Protein AF-A0A3S2VYV9-F1 (afdb_monomer_lite)

pLDDT: mean 83.09, std 16.31, range [38.12, 97.19]

Organism: NCBI:txid2494256

Foldseek 3Di:
DDDQDPPADWDAQPQQRDIDRDPPNHHPVQVVQPVVFDFDQAPPPRDRGGADPPRRHGPVVVVVVVVVCVVVVPPPPPDPDDD

Sequence (83 aa):
MGKISENKSAASCSGCFAWGQLPGRFCRGCYTYGQQHAVGECVGCRRQVPVDDKHGYCRLCRVQATWAIKASGKASVIDPGSG

Secondary structure (DSSP, 8-state):
-PPPPTTPPPEE-TTT--EE--SSSS-HHHHHHHHHS-EEE-TTT--EEEB-TTT--BHHHHHHHHHHHHHTT----------

Radius of gyration: 16.69 Å; chains: 1; bounding box: 39×40×43 Å

Structure (mmCIF, N/CA/C/O backbone):
data_AF-A0A3S2VYV9-F1
#
_entry.id   AF-A0A3S2VYV9-F1
#
loop_
_atom_site.group_PDB
_atom_site.id
_atom_site.type_symbol
_atom_site.label_atom_id
_atom_site.label_alt_id
_atom_site.label_comp_id
_atom_site.label_asym_id
_atom_site.label_entity_id
_atom_site.label_seq_id
_atom_site.pdbx_PDB_ins_code
_atom_site.Cartn_x
_atom_site.Cartn_y
_atom_site.Cartn_z
_atom_site.occupancy
_atom_site.B_iso_or_equiv
_atom_site.auth_seq_id
_atom_site.auth_comp_id
_atom_site.auth_asym_id
_atom_site.auth_atom_id
_atom_site.pdbx_PDB_model_num
ATOM 1 N N . MET A 1 1 ? -11.712 9.080 9.296 1.00 59.66 1 MET A N 1
ATOM 2 C CA . MET A 1 1 ? -11.128 8.037 10.174 1.00 59.66 1 MET A CA 1
ATOM 3 C C . MET A 1 1 ? -11.580 8.313 11.598 1.00 59.66 1 MET A C 1
ATOM 5 O O . MET A 1 1 ? -11.346 9.424 12.058 1.00 59.66 1 MET A O 1
ATOM 9 N N . GLY A 1 2 ? -12.246 7.365 12.259 1.00 65.44 2 GLY A N 1
ATOM 10 C CA . GLY A 1 2 ? -12.673 7.528 13.655 1.00 65.44 2 GLY A CA 1
ATOM 11 C C . GLY A 1 2 ? -11.498 7.502 14.640 1.00 65.44 2 GLY A C 1
ATOM 12 O O . GLY A 1 2 ? -10.419 7.003 14.309 1.00 65.44 2 GLY A O 1
ATOM 13 N N . LYS A 1 3 ? -11.706 8.049 15.845 1.00 72.81 3 LYS A N 1
ATOM 14 C CA . LYS A 1 3 ? -10.766 7.914 16.969 1.00 72.81 3 LYS A CA 1
ATOM 15 C C . LYS A 1 3 ? -10.671 6.439 17.384 1.00 72.81 3 LYS A C 1
ATOM 17 O O . LYS A 1 3 ? -11.663 5.716 17.338 1.00 72.81 3 LYS A O 1
ATOM 22 N N . ILE A 1 4 ? -9.476 5.997 17.767 1.00 76.50 4 ILE A N 1
ATOM 23 C CA . ILE A 1 4 ? -9.256 4.652 18.307 1.00 76.50 4 ILE A CA 1
ATOM 24 C C . ILE A 1 4 ? -9.777 4.655 19.748 1.00 76.50 4 ILE A C 1
ATOM 26 O O . ILE A 1 4 ? -9.403 5.529 20.523 1.00 76.50 4 ILE A O 1
ATOM 30 N N . SER A 1 5 ? -10.672 3.724 20.083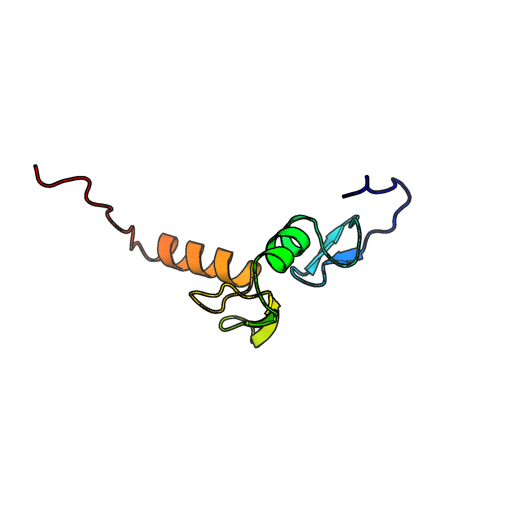 1.00 76.88 5 SER A N 1
ATOM 31 C CA . SER A 1 5 ? -11.163 3.568 21.457 1.00 76.88 5 SER A CA 1
ATOM 32 C C . SER A 1 5 ? -10.028 3.121 22.376 1.00 76.88 5 SER A C 1
ATOM 34 O O . SER A 1 5 ? -9.266 2.226 22.012 1.00 76.88 5 SER A O 1
ATOM 36 N N . GLU A 1 6 ? -9.959 3.703 23.571 1.00 77.62 6 GLU A N 1
ATOM 37 C CA . GLU A 1 6 ? -8.938 3.400 24.580 1.00 77.62 6 GLU A CA 1
ATOM 38 C C . GLU A 1 6 ? -8.958 1.919 25.003 1.00 77.62 6 GLU A C 1
ATOM 40 O O . GLU A 1 6 ? -7.909 1.316 25.202 1.00 77.62 6 GLU A O 1
ATOM 45 N N . ASN A 1 7 ? -10.138 1.285 24.978 1.00 82.12 7 ASN A N 1
ATOM 46 C CA . ASN A 1 7 ? -10.332 -0.134 25.300 1.00 82.12 7 ASN A CA 1
ATOM 47 C C . ASN A 1 7 ? -10.090 -1.087 24.120 1.00 82.12 7 ASN A C 1
ATOM 49 O O . ASN A 1 7 ? -10.326 -2.292 24.227 1.00 82.12 7 ASN A 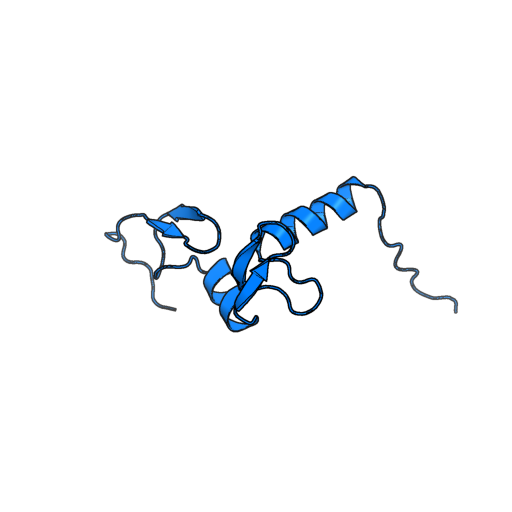O 1
ATOM 53 N N . LYS A 1 8 ? -9.665 -0.584 22.957 1.00 83.44 8 LYS A N 1
ATOM 54 C CA . LYS A 1 8 ? -9.462 -1.443 21.793 1.00 83.44 8 LYS A CA 1
ATOM 55 C C . LYS A 1 8 ? -8.229 -2.316 21.996 1.00 83.44 8 LYS A C 1
ATOM 57 O O . LYS A 1 8 ? -7.124 -1.802 22.147 1.00 83.44 8 LYS A O 1
ATOM 62 N N . SER A 1 9 ? -8.392 -3.633 21.912 1.00 86.88 9 SER A N 1
ATOM 63 C CA . SER A 1 9 ? -7.255 -4.552 21.958 1.00 86.88 9 SER A CA 1
ATOM 64 C C . SER A 1 9 ? -6.266 -4.257 20.830 1.00 86.88 9 SER A C 1
ATOM 66 O O . SER A 1 9 ? -6.645 -3.941 19.691 1.00 86.88 9 SER A O 1
ATOM 68 N N . ALA A 1 10 ? -4.984 -4.364 21.160 1.00 89.62 10 ALA A N 1
ATOM 69 C CA . ALA A 1 10 ? -3.926 -4.263 20.178 1.00 89.62 10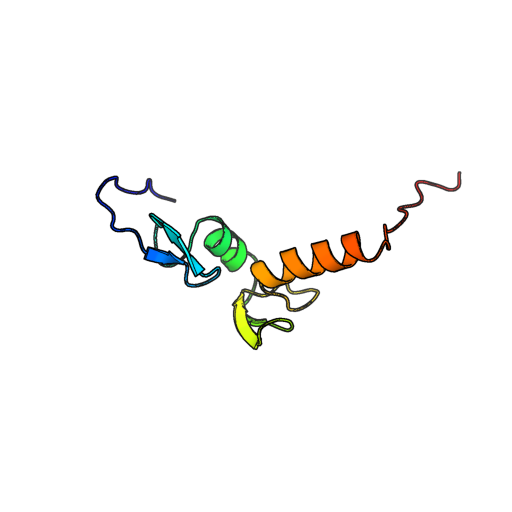 ALA A CA 1
ATOM 70 C C . ALA A 1 10 ? -3.980 -5.451 19.206 1.00 89.62 10 ALA A C 1
ATOM 72 O O . ALA A 1 10 ? -4.331 -6.572 19.572 1.00 89.62 10 ALA A O 1
ATOM 73 N N . ALA A 1 11 ? -3.645 -5.185 17.950 1.00 92.44 11 ALA A N 1
ATOM 74 C CA . ALA A 1 11 ? -3.624 -6.167 16.880 1.00 92.44 11 ALA A CA 1
ATOM 75 C C . ALA A 1 11 ? -2.459 -5.877 15.929 1.00 92.44 11 ALA A C 1
ATOM 77 O O . ALA A 1 11 ? -1.938 -4.760 15.877 1.00 92.44 11 ALA A O 1
ATOM 78 N N . SER A 1 12 ? -2.073 -6.879 15.145 1.00 95.50 12 SER A N 1
ATOM 79 C CA . SER A 1 12 ? -1.062 -6.719 14.100 1.00 95.50 12 SER A CA 1
ATOM 80 C C . SER A 1 12 ? -1.689 -6.182 12.815 1.00 95.50 12 SER A C 1
ATOM 82 O O . SER A 1 12 ? -2.708 -6.681 12.340 1.00 95.50 12 SER A O 1
ATOM 84 N N . CYS A 1 13 ? -1.067 -5.163 12.224 1.00 95.06 13 CYS A N 1
ATOM 85 C CA . CYS A 1 13 ? -1.489 -4.597 10.946 1.00 95.06 13 CYS A CA 1
ATOM 86 C C . CYS A 1 13 ? -1.263 -5.611 9.820 1.00 95.06 13 CYS A C 1
ATOM 88 O O . CYS A 1 13 ? -0.131 -6.034 9.601 1.00 95.06 13 CYS A O 1
ATOM 90 N N . SER A 1 14 ? -2.290 -5.933 9.030 1.00 92.38 14 SER A N 1
ATOM 91 C CA . SER A 1 14 ? -2.159 -6.931 7.953 1.00 92.38 14 SER A CA 1
ATOM 92 C C . SER A 1 14 ? -1.200 -6.511 6.826 1.00 92.38 14 SER A C 1
ATOM 94 O O . SER A 1 14 ? -0.688 -7.355 6.099 1.00 92.38 14 SER A O 1
ATOM 96 N N . GLY A 1 15 ? -0.936 -5.208 6.668 1.00 91.62 15 GLY A N 1
ATOM 97 C CA . GLY A 1 15 ? -0.031 -4.697 5.632 1.00 91.62 15 GLY A CA 1
ATOM 98 C C . GLY A 1 15 ? 1.438 -4.697 6.063 1.00 91.62 15 GLY A C 1
ATOM 99 O O . GLY A 1 15 ? 2.303 -5.239 5.367 1.00 91.62 15 GLY A O 1
ATOM 100 N N . CYS A 1 16 ? 1.724 -4.075 7.212 1.00 93.06 16 CYS A N 1
ATOM 101 C CA . CYS A 1 16 ? 3.092 -3.849 7.684 1.00 93.06 16 CYS A CA 1
ATOM 102 C C . CYS A 1 16 ? 3.513 -4.688 8.895 1.00 93.06 16 CYS A C 1
ATOM 104 O O . CYS A 1 16 ? 4.634 -4.518 9.355 1.00 93.06 16 CYS A O 1
ATOM 106 N N . PHE A 1 17 ? 2.626 -5.523 9.438 1.00 93.00 17 PHE A N 1
ATOM 107 C CA . PHE A 1 17 ? 2.845 -6.370 10.620 1.00 93.00 17 PHE A CA 1
ATOM 108 C C . PHE A 1 17 ? 3.231 -5.645 11.917 1.00 93.00 17 PHE A C 1
ATOM 110 O O . PHE A 1 17 ? 3.507 -6.290 12.921 1.00 93.00 17 PHE A O 1
ATOM 117 N N . ALA A 1 18 ? 3.182 -4.311 11.937 1.00 92.06 18 ALA A N 1
ATOM 118 C CA . ALA A 1 18 ? 3.335 -3.543 13.165 1.00 92.06 18 ALA A CA 1
ATOM 119 C C . ALA A 1 18 ? 2.167 -3.833 14.117 1.00 92.06 18 ALA A C 1
ATOM 121 O O . ALA A 1 18 ? 1.015 -3.909 13.679 1.00 92.06 18 ALA A O 1
ATOM 122 N N . TRP A 1 19 ? 2.473 -3.964 15.403 1.00 93.56 19 TRP A N 1
ATOM 123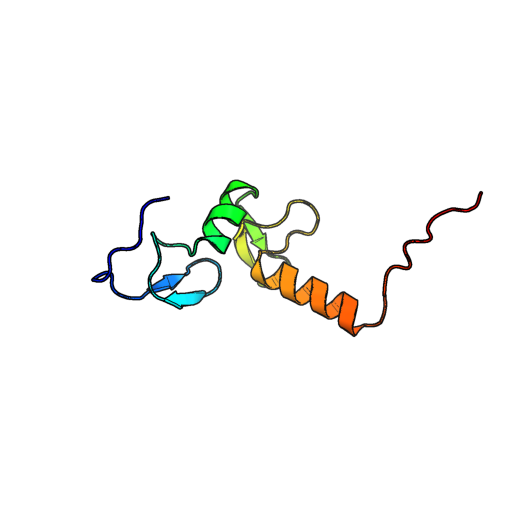 C CA . TRP A 1 19 ? 1.505 -4.229 16.460 1.00 93.56 19 TRP A CA 1
ATOM 124 C C . TRP A 1 19 ? 1.089 -2.932 17.160 1.00 93.56 19 TRP A C 1
ATOM 126 O O . TRP A 1 19 ? 1.913 -2.043 17.372 1.00 93.56 19 TRP A O 1
ATOM 136 N N . GLY A 1 20 ? -0.190 -2.809 17.505 1.00 91.81 20 GLY A N 1
ATOM 137 C CA . GLY A 1 20 ? -0.705 -1.687 18.289 1.00 91.81 20 GLY A CA 1
ATOM 138 C C . GLY A 1 20 ? -2.222 -1.570 18.214 1.00 91.81 20 GLY A C 1
ATOM 139 O O . GLY A 1 20 ? -2.900 -2.410 17.619 1.00 91.81 20 GLY A O 1
ATOM 140 N N . GLN A 1 21 ? -2.787 -0.516 18.799 1.00 91.88 21 GLN A N 1
ATOM 141 C CA . GLN A 1 21 ? -4.211 -0.238 18.631 1.00 91.88 21 GLN A CA 1
ATOM 142 C C . GLN A 1 21 ? -4.457 0.323 17.223 1.00 91.88 21 GLN A C 1
ATOM 144 O O . GLN A 1 21 ? -3.978 1.393 16.855 1.00 91.88 21 GLN A O 1
ATOM 149 N N . LEU A 1 22 ? -5.182 -0.431 16.398 1.00 89.44 22 LEU A N 1
ATOM 150 C CA . LEU A 1 22 ? -5.455 -0.070 15.003 1.00 89.44 22 LEU A CA 1
ATOM 151 C C . LEU A 1 22 ? -6.887 0.448 14.842 1.00 89.44 22 LEU A C 1
ATOM 153 O O . LEU A 1 22 ? -7.776 -0.080 15.498 1.00 89.44 22 LEU A O 1
ATOM 157 N N . PRO A 1 23 ? -7.186 1.379 13.925 1.00 85.44 23 PRO A N 1
ATOM 158 C CA . PRO A 1 23 ? -8.570 1.768 13.634 1.00 85.44 23 PRO A CA 1
ATOM 159 C C . PRO A 1 23 ? -9.369 0.668 12.901 1.00 85.44 23 PRO A C 1
ATOM 161 O O . PRO A 1 23 ? -10.586 0.754 12.804 1.00 85.44 23 PRO A O 1
ATOM 164 N N . GLY A 1 24 ? -8.698 -0.372 12.393 1.00 87.88 24 GLY A N 1
ATOM 165 C CA . GLY A 1 24 ? -9.278 -1.512 11.677 1.00 87.88 24 GLY A CA 1
ATOM 166 C C . GLY A 1 24 ? -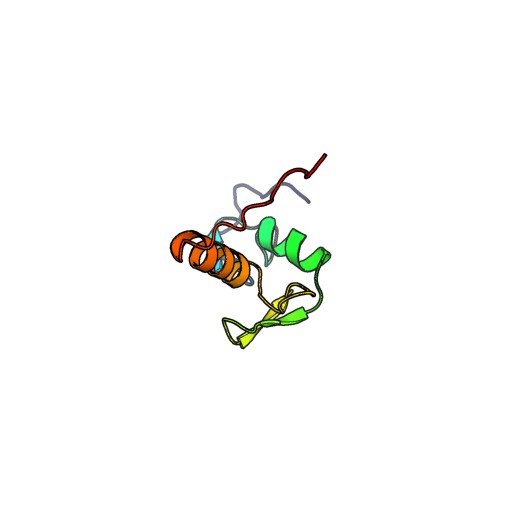8.221 -2.598 11.448 1.00 87.88 24 GLY A C 1
ATOM 167 O O . GLY A 1 24 ? -7.321 -2.750 12.269 1.00 87.88 24 GLY A O 1
ATOM 168 N N . ARG A 1 25 ? -8.283 -3.324 10.320 1.00 90.12 25 ARG A N 1
ATOM 169 C CA . ARG A 1 25 ? -7.260 -4.333 9.941 1.00 90.12 25 ARG A CA 1
ATOM 170 C C . ARG A 1 25 ? -5.900 -3.726 9.562 1.00 90.12 25 ARG A C 1
ATOM 172 O O . ARG A 1 25 ? -4.875 -4.403 9.588 1.00 90.12 25 ARG A O 1
ATOM 179 N N . PHE A 1 26 ? -5.886 -2.441 9.214 1.00 92.94 26 PHE A N 1
ATOM 180 C CA . PHE A 1 26 ? -4.692 -1.715 8.794 1.00 92.94 26 PHE A CA 1
ATOM 181 C C . PHE A 1 26 ? -4.398 -0.546 9.733 1.00 92.94 26 PHE A C 1
ATOM 183 O O . PHE A 1 26 ? -5.307 0.134 10.214 1.00 92.94 26 PHE A O 1
ATOM 190 N N . CYS A 1 27 ? -3.112 -0.273 9.954 1.00 93.81 27 CYS A N 1
ATOM 191 C CA . CYS A 1 27 ? -2.680 0.997 10.526 1.00 93.81 27 CYS A CA 1
ATOM 192 C C . CYS A 1 27 ? -2.979 2.143 9.548 1.00 93.81 27 CYS A C 1
ATOM 194 O O . CYS A 1 27 ? -3.138 1.920 8.345 1.00 93.81 27 CYS A O 1
ATOM 196 N N . ARG A 1 28 ? -3.000 3.387 10.042 1.00 91.75 28 ARG A N 1
ATOM 197 C CA . ARG A 1 28 ? -3.307 4.567 9.215 1.00 91.75 28 ARG A CA 1
ATOM 198 C C . ARG A 1 28 ? -2.412 4.665 7.975 1.00 91.75 28 ARG A C 1
ATOM 200 O O . ARG A 1 28 ? -2.908 4.942 6.892 1.00 91.75 28 ARG A O 1
ATOM 207 N N . GLY A 1 29 ? -1.119 4.363 8.118 1.00 92.94 29 GLY A N 1
ATOM 208 C CA . GLY A 1 29 ? -0.171 4.381 7.002 1.00 92.94 29 GLY A CA 1
ATOM 209 C C . GLY A 1 29 ? -0.475 3.338 5.922 1.00 92.94 29 GLY A C 1
ATOM 210 O O . GLY A 1 29 ? -0.426 3.661 4.740 1.00 92.94 29 GLY A O 1
ATOM 211 N N . CYS A 1 30 ? -0.811 2.103 6.304 1.00 94.50 30 CYS A N 1
ATOM 212 C CA . CYS A 1 30 ? -1.196 1.061 5.346 1.00 94.50 30 CYS A CA 1
ATOM 213 C C . CYS A 1 30 ? -2.571 1.321 4.730 1.00 94.50 30 CYS A C 1
ATOM 215 O O . CYS A 1 30 ? -2.747 1.054 3.547 1.00 94.50 30 CYS A O 1
ATOM 217 N N . TYR A 1 31 ? -3.510 1.869 5.505 1.00 93.88 31 TYR A N 1
ATOM 218 C CA . TYR A 1 31 ? -4.823 2.255 4.999 1.00 93.88 31 TYR A CA 1
ATOM 219 C C . TYR A 1 31 ? -4.696 3.321 3.907 1.00 93.88 31 TYR A C 1
ATOM 221 O O . TYR A 1 31 ? -5.143 3.097 2.791 1.00 93.88 31 TYR A O 1
ATOM 229 N N . THR A 1 32 ? -4.032 4.448 4.194 1.00 94.62 32 THR A N 1
ATOM 230 C CA . THR A 1 32 ? -3.858 5.535 3.216 1.00 94.62 32 THR A CA 1
ATOM 231 C C . THR A 1 32 ? -3.111 5.065 1.974 1.00 94.62 32 THR A C 1
ATOM 233 O O . THR A 1 32 ? -3.502 5.405 0.866 1.00 94.62 32 THR A O 1
ATOM 236 N N . TYR A 1 33 ? -2.075 4.246 2.148 1.00 95.31 33 TYR A N 1
ATOM 237 C CA . TYR A 1 33 ? -1.331 3.693 1.023 1.00 95.31 33 TYR A CA 1
ATOM 238 C C . TYR A 1 33 ? -2.208 2.799 0.132 1.00 95.31 33 TYR A C 1
ATOM 240 O O . TYR A 1 33 ? -2.189 2.942 -1.083 1.00 95.31 33 TYR A O 1
ATOM 248 N N . GLY A 1 34 ? -3.035 1.933 0.725 1.00 94.94 34 GLY A N 1
ATOM 249 C CA . GLY A 1 34 ? -3.964 1.082 -0.023 1.00 94.94 34 GLY A CA 1
ATOM 250 C C . GLY A 1 34 ? -5.126 1.821 -0.692 1.00 94.94 34 GLY A C 1
ATOM 251 O O . GLY A 1 34 ? -5.782 1.241 -1.543 1.00 94.94 34 GLY A O 1
ATOM 252 N N . GLN A 1 35 ? -5.390 3.082 -0.338 1.00 95.31 35 GLN A N 1
ATOM 253 C CA . GLN A 1 35 ? -6.361 3.918 -1.059 1.00 95.31 35 GLN A CA 1
ATOM 254 C C . GLN A 1 35 ? -5.791 4.493 -2.363 1.00 95.31 35 GLN A C 1
ATOM 256 O O . GLN A 1 35 ? -6.556 4.910 -3.222 1.00 95.31 35 GLN A O 1
ATOM 261 N N . GLN A 1 36 ? -4.463 4.551 -2.497 1.00 95.19 36 GLN A N 1
ATOM 262 C CA . GLN A 1 36 ? -3.779 5.172 -3.637 1.00 95.19 36 GLN A CA 1
ATOM 263 C C . GLN A 1 36 ? -3.227 4.151 -4.634 1.00 95.19 36 GLN A C 1
ATOM 265 O O . GLN A 1 36 ? -2.771 4.538 -5.701 1.00 95.19 36 GLN A O 1
ATOM 270 N N . HIS A 1 37 ? -3.233 2.868 -4.274 1.00 95.25 37 HIS A N 1
ATOM 271 C CA . HIS A 1 37 ? -2.498 1.829 -4.980 1.00 95.25 37 HIS A CA 1
ATOM 272 C C . HIS A 1 37 ? -3.325 0.553 -5.096 1.00 95.25 37 HIS A C 1
ATOM 274 O O . HIS A 1 37 ? -3.933 0.107 -4.117 1.00 95.25 37 HIS A O 1
ATOM 280 N N . ALA A 1 38 ? -3.312 -0.052 -6.283 1.00 95.12 38 ALA A N 1
ATOM 281 C CA . ALA A 1 38 ? -3.994 -1.313 -6.533 1.00 95.12 38 ALA A CA 1
ATOM 282 C C . ALA A 1 38 ? -3.310 -2.479 -5.803 1.00 95.12 38 ALA A C 1
ATOM 284 O O . ALA A 1 38 ? -2.109 -2.462 -5.519 1.00 95.12 38 ALA A O 1
ATOM 285 N N . VAL A 1 39 ? -4.091 -3.518 -5.497 1.00 95.88 39 VAL A N 1
ATOM 286 C CA . VAL A 1 39 ? -3.554 -4.765 -4.946 1.00 95.88 39 VAL A CA 1
ATOM 287 C C . VAL A 1 39 ? -2.828 -5.528 -6.053 1.00 95.88 39 VAL A C 1
ATOM 289 O O . VAL A 1 39 ? -3.429 -5.883 -7.061 1.00 95.88 39 VAL A O 1
ATOM 292 N N . GLY A 1 40 ? -1.552 -5.827 -5.824 1.00 96.12 40 GLY A N 1
ATOM 293 C CA . GLY A 1 40 ? -0.675 -6.568 -6.727 1.00 96.12 40 GLY A CA 1
ATOM 294 C C . GLY A 1 40 ? 0.312 -7.445 -5.954 1.00 96.12 40 GLY A C 1
ATOM 295 O O . GLY A 1 40 ? 0.340 -7.450 -4.721 1.00 96.12 40 GLY A O 1
ATOM 296 N N . GLU A 1 41 ? 1.118 -8.218 -6.674 1.00 97.19 41 GLU A N 1
ATOM 297 C CA . GLU A 1 41 ? 2.172 -9.029 -6.067 1.00 97.19 41 GLU A CA 1
ATOM 298 C C . GLU A 1 41 ? 3.433 -8.175 -5.871 1.00 97.19 41 GLU A C 1
ATOM 300 O O . GLU A 1 41 ? 3.999 -7.648 -6.826 1.00 97.19 41 GLU A O 1
ATOM 305 N N . CYS A 1 42 ? 3.883 -8.014 -4.625 1.00 96.00 42 CYS A N 1
ATOM 306 C CA . CYS A 1 42 ? 5.062 -7.201 -4.326 1.00 96.00 42 CYS A CA 1
ATOM 307 C C . CYS A 1 42 ? 6.345 -7.822 -4.894 1.00 96.00 42 CYS A C 1
ATOM 309 O O . CYS A 1 42 ? 6.685 -8.954 -4.550 1.00 96.00 42 CYS A O 1
ATOM 311 N N . VAL A 1 43 ? 7.136 -7.048 -5.640 1.00 95.00 43 VAL A N 1
ATOM 312 C CA . VAL A 1 43 ? 8.426 -7.497 -6.200 1.00 95.00 43 VAL A CA 1
ATOM 313 C C . VAL A 1 43 ? 9.415 -7.916 -5.104 1.00 95.00 43 VAL A C 1
ATOM 315 O O . VAL A 1 43 ? 10.119 -8.909 -5.250 1.00 95.00 43 VAL A O 1
ATOM 318 N N . GLY A 1 44 ? 9.440 -7.203 -3.972 1.00 92.81 44 GLY A N 1
ATOM 319 C CA . GLY A 1 44 ? 10.406 -7.453 -2.894 1.00 92.81 44 GLY A CA 1
ATOM 320 C C . GLY A 1 44 ? 10.048 -8.605 -1.949 1.00 92.81 44 GLY A C 1
ATOM 321 O O . GLY A 1 44 ? 10.930 -9.340 -1.526 1.00 92.81 44 GLY A O 1
ATOM 322 N N . CYS A 1 45 ? 8.769 -8.765 -1.588 1.00 94.38 45 CYS A N 1
ATOM 323 C CA . CYS A 1 45 ? 8.345 -9.782 -0.606 1.00 94.38 45 CYS A CA 1
ATOM 324 C C . CYS A 1 45 ? 7.282 -10.766 -1.108 1.00 94.38 45 CYS A C 1
ATOM 326 O O . CYS A 1 45 ? 6.788 -11.556 -0.310 1.00 94.38 45 CYS A O 1
ATOM 328 N N . ARG A 1 46 ? 6.905 -10.709 -2.393 1.00 95.62 46 ARG A N 1
ATOM 329 C CA . ARG A 1 46 ? 5.995 -11.649 -3.080 1.00 95.62 46 ARG A CA 1
ATOM 330 C C . ARG A 1 46 ? 4.586 -11.775 -2.476 1.00 95.62 46 ARG A C 1
ATOM 332 O O . ARG A 1 46 ? 3.836 -12.678 -2.815 1.00 95.62 46 ARG A O 1
ATOM 339 N N . ARG A 1 47 ? 4.196 -10.869 -1.574 1.00 94.25 47 ARG A N 1
ATOM 340 C CA . ARG A 1 47 ? 2.849 -10.842 -0.976 1.00 94.25 47 ARG A CA 1
ATOM 341 C C . ARG A 1 47 ? 1.850 -10.141 -1.896 1.00 94.25 47 ARG A C 1
ATOM 343 O O . ARG A 1 47 ? 2.203 -9.127 -2.495 1.00 94.25 47 ARG A O 1
ATOM 350 N N . GLN A 1 48 ? 0.601 -10.612 -1.898 1.00 95.62 48 GLN A N 1
ATOM 351 C CA . GLN A 1 48 ? -0.535 -9.943 -2.541 1.00 95.62 48 GLN A CA 1
ATOM 352 C C . GLN A 1 48 ? -1.039 -8.786 -1.658 1.00 95.62 48 GLN A C 1
ATOM 354 O O . GLN A 1 48 ? -1.773 -8.994 -0.691 1.00 95.62 48 GLN A O 1
ATOM 359 N N . VAL A 1 49 ? -0.592 -7.562 -1.934 1.00 95.25 49 VAL A N 1
ATOM 360 C CA . VAL A 1 49 ? -0.861 -6.353 -1.129 1.00 95.25 49 VAL A CA 1
ATOM 361 C C . VAL A 1 49 ? -0.916 -5.118 -2.035 1.00 95.25 49 VAL A C 1
ATOM 363 O O . VAL A 1 49 ? -0.529 -5.213 -3.192 1.00 95.25 49 VAL A O 1
ATOM 366 N N . PRO A 1 50 ? -1.359 -3.939 -1.562 1.00 96.50 50 PRO A N 1
ATOM 367 C CA . PRO A 1 50 ? -1.179 -2.715 -2.336 1.00 96.50 50 PRO A CA 1
ATOM 368 C C . PRO A 1 50 ? 0.297 -2.497 -2.697 1.00 96.50 50 PRO A C 1
ATOM 370 O O . PRO A 1 50 ? 1.162 -2.586 -1.812 1.00 96.50 50 PRO A O 1
ATOM 373 N N . VAL A 1 51 ? 0.575 -2.226 -3.970 1.00 96.75 51 VAL A N 1
ATOM 374 C CA . VAL A 1 51 ? 1.923 -2.002 -4.519 1.00 96.75 51 VAL A CA 1
ATOM 375 C C . VAL A 1 51 ? 1.970 -0.691 -5.289 1.00 96.75 51 VAL A C 1
ATOM 377 O O . VAL A 1 51 ? 0.982 -0.304 -5.898 1.00 96.75 51 VAL A O 1
ATOM 380 N N . ASP A 1 52 ? 3.103 0.009 -5.260 1.00 93.81 52 ASP A N 1
ATOM 381 C CA . ASP A 1 52 ? 3.239 1.219 -6.064 1.00 93.81 52 ASP A CA 1
ATOM 382 C C . ASP A 1 52 ? 3.233 0.885 -7.561 1.00 93.81 52 ASP A C 1
ATOM 384 O O . ASP A 1 52 ? 3.884 -0.066 -7.991 1.00 93.81 52 ASP A O 1
ATOM 388 N N . ASP A 1 53 ? 2.534 1.693 -8.353 1.00 90.81 53 ASP A N 1
ATOM 389 C CA . ASP A 1 53 ? 2.294 1.406 -9.774 1.00 90.81 53 ASP A CA 1
ATOM 390 C C . ASP A 1 53 ? 3.566 1.506 -10.628 1.00 90.81 53 ASP A C 1
ATOM 392 O O . ASP A 1 53 ? 3.616 1.001 -11.746 1.00 90.81 53 ASP A O 1
ATOM 396 N N . LYS A 1 54 ? 4.611 2.162 -10.108 1.00 90.62 54 LYS A N 1
ATOM 397 C CA . LYS A 1 54 ? 5.845 2.418 -10.850 1.00 90.62 54 LYS A CA 1
ATOM 398 C C . LYS A 1 54 ? 6.842 1.269 -10.731 1.00 90.62 54 LYS A C 1
ATOM 400 O O . LYS A 1 54 ? 7.492 0.922 -11.711 1.00 90.62 54 LYS A O 1
ATOM 405 N N . HIS A 1 55 ? 7.024 0.728 -9.530 1.00 90.75 55 HIS A N 1
ATOM 406 C CA . HIS A 1 55 ? 8.075 -0.245 -9.228 1.00 90.75 55 HIS A CA 1
ATOM 407 C C . HIS A 1 55 ? 7.539 -1.572 -8.672 1.00 90.75 55 HIS A C 1
ATOM 409 O O . HIS A 1 55 ? 8.316 -2.510 -8.499 1.00 90.75 55 HIS A O 1
ATOM 415 N N . GLY A 1 56 ? 6.243 -1.668 -8.362 1.00 94.44 56 GLY A N 1
ATOM 416 C CA . GLY A 1 56 ? 5.634 -2.888 -7.838 1.00 94.44 56 GLY A CA 1
ATOM 417 C C . GLY A 1 56 ? 6.047 -3.225 -6.402 1.00 94.44 56 GLY A C 1
ATOM 418 O O . GLY A 1 56 ? 5.959 -4.384 -5.989 1.00 94.44 56 GLY A O 1
ATOM 419 N N . TYR A 1 57 ? 6.512 -2.255 -5.608 1.00 95.50 57 TYR A N 1
ATOM 420 C CA . TYR A 1 57 ? 6.856 -2.488 -4.208 1.00 95.50 57 TYR A CA 1
ATOM 421 C C . TYR A 1 57 ? 5.686 -2.164 -3.288 1.00 95.50 57 TYR A C 1
ATOM 423 O O . TYR A 1 57 ? 5.050 -1.120 -3.384 1.00 95.50 57 TYR A O 1
ATOM 431 N N . CYS A 1 58 ? 5.450 -3.027 -2.302 1.00 95.75 58 CYS A N 1
ATOM 432 C CA . CYS A 1 58 ? 4.568 -2.685 -1.194 1.00 95.75 58 CYS A CA 1
ATOM 433 C C . CYS A 1 58 ? 5.191 -1.588 -0.320 1.00 95.75 58 CYS A C 1
ATOM 435 O O . CYS A 1 58 ? 6.410 -1.399 -0.306 1.00 95.75 58 CYS A O 1
ATOM 437 N N . ARG A 1 59 ? 4.371 -0.924 0.503 1.00 94.31 59 ARG A N 1
ATOM 438 C CA . ARG A 1 59 ? 4.812 0.168 1.393 1.00 94.31 59 ARG A CA 1
ATOM 43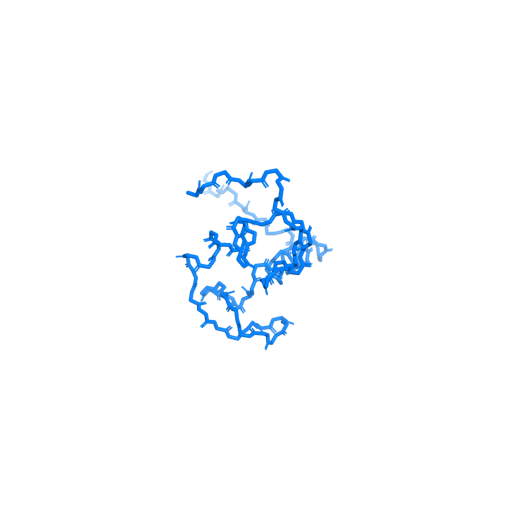9 C C . ARG A 1 59 ? 6.084 -0.148 2.194 1.00 94.31 59 ARG A C 1
ATOM 441 O O . ARG A 1 59 ? 6.933 0.726 2.336 1.00 94.31 59 ARG A O 1
ATOM 448 N N . LEU A 1 60 ? 6.211 -1.364 2.734 1.00 92.94 60 LEU A N 1
ATOM 449 C CA . LEU A 1 60 ? 7.393 -1.771 3.507 1.00 92.94 60 LEU A CA 1
ATOM 450 C C . LEU A 1 60 ? 8.641 -1.887 2.626 1.00 92.94 60 LEU A C 1
ATOM 452 O O . LEU A 1 60 ? 9.661 -1.263 2.917 1.00 92.94 60 LEU A O 1
ATOM 456 N N . CYS A 1 61 ? 8.546 -2.653 1.538 1.00 93.62 61 CYS A N 1
ATOM 457 C CA . CYS A 1 61 ? 9.669 -2.873 0.632 1.00 93.62 61 CYS A CA 1
ATOM 458 C C . CYS A 1 61 ? 10.092 -1.582 -0.070 1.00 93.62 61 CYS A C 1
ATOM 460 O O . CYS A 1 61 ? 11.277 -1.381 -0.296 1.00 93.62 61 CYS A O 1
ATOM 462 N N . ARG A 1 62 ? 9.159 -0.662 -0.344 1.00 90.88 62 ARG A N 1
ATOM 463 C CA . ARG A 1 62 ? 9.471 0.645 -0.930 1.00 90.88 62 ARG A CA 1
ATOM 464 C C . ARG A 1 62 ? 10.354 1.487 -0.009 1.00 90.88 62 ARG A C 1
ATOM 466 O O . ARG A 1 62 ? 11.289 2.133 -0.482 1.00 90.88 62 ARG A O 1
ATOM 473 N N . VAL A 1 63 ? 10.090 1.462 1.302 1.00 84.56 63 VAL A N 1
ATOM 474 C CA . VAL A 1 63 ? 10.960 2.123 2.284 1.00 84.56 63 VAL A CA 1
ATOM 475 C C . VAL A 1 63 ? 12.344 1.479 2.231 1.00 84.56 63 VAL A C 1
ATOM 477 O O . VAL A 1 63 ? 13.309 2.184 1.959 1.00 84.56 63 VAL A O 1
ATOM 480 N N . GLN A 1 64 ? 12.445 0.155 2.376 1.00 83.25 64 GLN A N 1
ATOM 481 C CA . GLN A 1 64 ? 13.728 -0.564 2.325 1.00 83.25 64 GLN A CA 1
ATOM 482 C C . GLN A 1 64 ? 14.516 -0.322 1.026 1.00 83.25 64 GLN A C 1
ATOM 484 O O . GLN A 1 64 ? 15.706 -0.039 1.093 1.00 83.25 64 GLN A O 1
ATOM 489 N N . ALA A 1 65 ? 13.864 -0.350 -0.138 1.00 76.81 65 ALA A N 1
ATOM 490 C CA . ALA A 1 65 ? 14.494 -0.069 -1.429 1.00 76.81 65 ALA A CA 1
ATOM 491 C C . ALA A 1 65 ? 15.034 1.368 -1.503 1.00 76.81 65 ALA A C 1
ATOM 493 O O . ALA A 1 65 ? 16.136 1.598 -1.994 1.00 76.81 65 ALA A O 1
ATOM 494 N N . THR A 1 66 ? 14.302 2.337 -0.943 1.00 77.56 66 THR A N 1
ATOM 495 C CA . THR A 1 66 ? 14.778 3.726 -0.837 1.00 77.56 66 THR A CA 1
ATOM 496 C C . THR A 1 66 ? 16.024 3.819 0.046 1.00 77.56 66 THR A C 1
ATOM 498 O O . THR A 1 66 ? 16.963 4.542 -0.287 1.00 77.56 66 THR A O 1
ATOM 501 N N . TRP A 1 67 ? 16.064 3.076 1.157 1.00 73.19 67 TRP A N 1
ATOM 502 C CA . TRP A 1 67 ? 17.251 3.005 2.012 1.00 73.19 67 TRP A CA 1
ATOM 503 C C . TRP A 1 67 ? 18.422 2.311 1.320 1.00 73.19 67 TRP A C 1
ATOM 505 O O . TRP A 1 67 ? 19.537 2.801 1.435 1.00 73.19 67 TRP A O 1
ATOM 515 N N . ALA A 1 68 ? 18.188 1.235 0.566 1.00 68.88 68 ALA A N 1
ATOM 516 C CA . ALA A 1 68 ? 19.230 0.549 -0.195 1.00 68.88 68 ALA A CA 1
ATOM 517 C C . ALA A 1 68 ? 19.879 1.477 -1.236 1.00 68.88 68 ALA A C 1
ATOM 519 O O . ALA A 1 68 ? 21.102 1.522 -1.334 1.00 68.88 68 ALA A O 1
ATOM 520 N N . ILE A 1 69 ? 19.083 2.289 -1.944 1.00 65.94 69 ILE A N 1
ATOM 521 C CA . ILE A 1 69 ? 19.602 3.305 -2.874 1.00 65.94 69 ILE A CA 1
ATOM 522 C C . ILE A 1 69 ? 20.465 4.327 -2.124 1.00 65.94 69 ILE A C 1
ATOM 524 O O . ILE A 1 69 ? 21.608 4.560 -2.515 1.00 65.94 69 ILE A O 1
ATOM 528 N N . LYS A 1 70 ? 19.963 4.879 -1.011 1.00 63.78 70 LYS A N 1
ATOM 529 C CA . LYS A 1 70 ? 20.715 5.842 -0.189 1.00 63.78 70 LYS A CA 1
ATOM 530 C C . LYS A 1 70 ? 22.016 5.253 0.368 1.00 63.78 70 LYS A C 1
ATOM 532 O O . LYS A 1 70 ? 23.047 5.910 0.311 1.00 63.78 70 LYS A O 1
ATOM 537 N N . ALA A 1 71 ? 21.978 4.021 0.871 1.00 61.19 71 ALA A N 1
ATOM 538 C CA . ALA A 1 71 ? 23.139 3.324 1.423 1.00 61.19 71 ALA A CA 1
ATOM 539 C C . ALA A 1 71 ? 24.167 2.953 0.343 1.00 61.19 71 ALA A C 1
ATOM 541 O O . ALA A 1 71 ? 25.361 2.944 0.614 1.00 61.19 71 ALA A O 1
ATOM 542 N N . SER A 1 72 ? 23.720 2.702 -0.892 1.00 63.38 72 SER A N 1
ATOM 543 C CA . SER A 1 72 ? 24.602 2.405 -2.028 1.00 63.38 72 SER A CA 1
ATOM 544 C C . SER A 1 72 ? 25.373 3.619 -2.573 1.00 63.38 72 SER A C 1
ATOM 546 O O . SER A 1 72 ? 26.071 3.490 -3.574 1.00 63.38 72 SER A O 1
ATOM 548 N N . GLY A 1 73 ? 25.239 4.807 -1.965 1.00 59.06 73 GLY A N 1
ATOM 549 C CA . GLY A 1 73 ? 25.982 6.013 -2.356 1.00 59.06 73 GLY A CA 1
ATOM 550 C C . GLY A 1 73 ? 25.550 6.635 -3.689 1.00 59.06 73 GLY A C 1
ATOM 551 O O . GLY A 1 73 ? 26.064 7.684 -4.067 1.00 59.06 73 GLY A O 1
ATOM 552 N N . LYS A 1 74 ? 24.565 6.053 -4.385 1.00 55.66 74 LYS A N 1
ATOM 553 C CA . LYS A 1 74 ? 23.907 6.668 -5.545 1.00 55.66 74 LYS A CA 1
ATOM 554 C C . LYS A 1 74 ? 22.933 7.743 -5.064 1.00 55.66 74 LYS A C 1
ATOM 556 O O . LYS A 1 74 ? 21.717 7.608 -5.180 1.00 55.66 74 LYS A O 1
ATOM 561 N N . ALA A 1 75 ? 23.466 8.816 -4.488 1.00 55.41 75 ALA A N 1
ATOM 562 C CA . ALA A 1 75 ? 22.750 10.075 -4.472 1.00 55.41 75 ALA A CA 1
ATOM 563 C C . ALA A 1 75 ? 22.524 10.445 -5.940 1.00 55.41 75 ALA A C 1
ATOM 565 O O . ALA A 1 75 ? 23.482 10.683 -6.673 1.00 55.41 75 ALA A O 1
ATOM 566 N N . SER A 1 76 ? 21.272 10.434 -6.399 1.00 50.75 76 SER A N 1
ATOM 567 C CA . SER A 1 76 ? 20.935 11.170 -7.610 1.00 50.75 76 SER A CA 1
ATOM 568 C C . SER A 1 76 ? 21.299 12.620 -7.328 1.00 50.75 76 SER A C 1
ATOM 570 O O . SER A 1 76 ? 20.569 13.321 -6.629 1.00 50.75 76 SER A O 1
ATOM 572 N N . VAL A 1 77 ? 22.463 13.030 -7.823 1.00 50.94 77 VAL A N 1
ATOM 573 C CA . VAL A 1 77 ? 22.750 14.414 -8.170 1.00 50.94 77 VAL A CA 1
ATOM 574 C C . VAL A 1 77 ? 21.607 14.855 -9.075 1.00 50.94 77 VAL A C 1
ATOM 576 O O . VAL A 1 77 ? 21.551 14.540 -10.258 1.00 50.94 77 VAL A O 1
ATOM 579 N N . ILE A 1 78 ? 20.611 15.480 -8.461 1.00 53.50 78 ILE A N 1
ATOM 580 C CA . ILE A 1 78 ? 19.772 16.459 -9.128 1.00 53.50 78 ILE A CA 1
ATOM 581 C C . ILE A 1 78 ? 20.711 17.625 -9.415 1.00 53.50 78 ILE A C 1
ATOM 583 O O . ILE A 1 78 ? 21.046 18.368 -8.500 1.00 53.50 78 ILE A O 1
ATOM 587 N N . ASP A 1 79 ? 21.200 17.698 -10.651 1.00 44.72 79 ASP A N 1
ATOM 588 C CA . ASP A 1 79 ? 21.841 18.884 -11.217 1.00 44.72 79 ASP A CA 1
ATOM 589 C C . ASP A 1 79 ? 20.774 19.986 -11.319 1.00 44.72 79 ASP A C 1
ATOM 591 O O . ASP A 1 79 ? 19.802 19.814 -12.065 1.00 44.72 79 ASP A O 1
ATOM 595 N N . PRO A 1 80 ? 20.855 21.080 -10.543 1.00 47.09 80 PRO A N 1
ATOM 596 C CA . PRO A 1 80 ? 20.013 22.230 -10.773 1.00 47.09 80 PRO A CA 1
ATOM 597 C C . PRO A 1 80 ? 20.743 23.166 -11.739 1.00 47.09 80 PRO A C 1
ATOM 599 O O . PRO A 1 80 ? 21.429 24.087 -11.313 1.00 47.09 80 PRO A O 1
ATOM 602 N N . GLY A 1 81 ? 20.532 22.950 -13.034 1.00 43.47 81 GLY A N 1
ATOM 603 C CA . GLY A 1 81 ? 20.556 24.021 -14.025 1.00 43.47 81 GLY A CA 1
ATOM 604 C C . GLY A 1 81 ? 21.923 24.356 -14.613 1.00 43.47 81 GLY A C 1
ATOM 605 O O . GLY A 1 81 ? 22.695 25.132 -14.061 1.00 43.47 81 GLY A O 1
ATOM 606 N N . SER A 1 82 ? 22.128 23.891 -15.843 1.00 42.62 82 SER A N 1
ATOM 607 C CA . SER A 1 82 ? 22.880 24.649 -16.841 1.00 42.62 82 SER A CA 1
ATOM 608 C C . SER A 1 82 ? 22.058 25.880 -17.249 1.00 42.62 82 SER A C 1
ATOM 610 O O . SER A 1 82 ? 20.950 25.728 -17.769 1.00 42.62 82 SER A O 1
ATOM 612 N N . GLY A 1 83 ? 22.592 27.075 -17.004 1.00 38.12 83 GLY A N 1
ATOM 613 C CA . GLY A 1 83 ? 22.060 28.369 -17.433 1.00 38.12 83 GLY A CA 1
ATOM 614 C C . GLY A 1 83 ? 23.110 29.450 -17.255 1.00 38.12 83 GLY A C 1
ATOM 615 O O . GLY A 1 83 ? 23.601 29.573 -16.113 1.00 38.12 83 GLY A O 1
#